Protein AF-I0V340-F1 (afdb_monomer_lite)

pLDDT: mean 71.38, std 25.36, range [27.5, 97.25]

Secondary structure (DSSP, 8-state):
------PPP---TT----------EEEEE---TTSHHHHGGGT-PPPPEEEESHHHHHHHHHHHHHHHTTTSSEEEEE-SPPEEETTTEEEEEEEEEETTT--EEEEEEEEEEE-TTS-EEEEEEEE-

Foldseek 3Di:
DDDDDDDDDDDDPPDDDDDDDDKEKEWAQDDDPPPPPPCVVPVHRDPTDIAITDVSVVVVVVVVCVVQPPVVQWDKDQDDDWDDDPQQKIKTKIFIAGPVPRDTPWIWIWIFHADPVRDTRYIYIGTD

Sequence (128 aa):
MGIGGSATPRREWRDVPALPSMGRVATTVAEPGLFRNTAAHYGVPFPAVEIHGHDALYKRVTRAYEMFVASVEYVFEQSGEVTRHAGSAVALPWVMRSRTDGSVAGRGLEVLTFAPDRRVRTDHEYVG

Radius of gyration: 18.69 Å; chains: 1; bounding box: 71×34×40 Å

Structure (mmCIF, N/CA/C/O backbone):
data_AF-I0V340-F1
#
_entry.id   AF-I0V340-F1
#
loop_
_atom_site.group_PDB
_atom_site.id
_atom_site.type_symbol
_atom_site.label_atom_id
_atom_site.label_alt_id
_atom_site.label_comp_id
_atom_s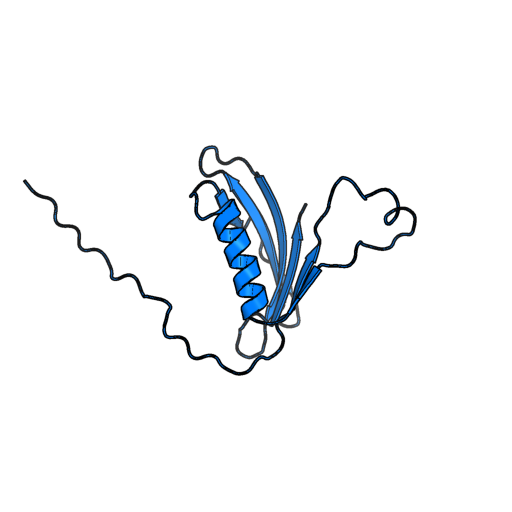ite.label_asym_id
_atom_site.label_entity_id
_atom_site.label_seq_id
_atom_site.pdbx_PDB_ins_code
_atom_site.Cartn_x
_atom_site.Cartn_y
_atom_site.Cartn_z
_atom_site.occupancy
_atom_site.B_iso_or_equiv
_atom_site.auth_seq_id
_atom_site.auth_comp_id
_atom_site.auth_asym_id
_atom_site.auth_atom_id
_atom_site.pdbx_PDB_model_num
ATOM 1 N N . MET A 1 1 ? -45.554 -11.159 4.723 1.00 34.06 1 MET A N 1
ATOM 2 C CA . MET A 1 1 ? -45.127 -12.436 4.108 1.00 34.06 1 MET A CA 1
ATOM 3 C C . MET A 1 1 ? -45.013 -12.174 2.608 1.00 34.06 1 MET A C 1
ATOM 5 O O . MET A 1 1 ? -46.022 -11.802 2.042 1.00 34.06 1 MET A O 1
ATOM 9 N N . GLY A 1 2 ? -43.875 -12.176 1.915 1.00 32.28 2 GLY A N 1
ATOM 10 C CA . GLY A 1 2 ? -42.472 -12.387 2.261 1.00 32.28 2 GLY A CA 1
ATOM 11 C C . GLY A 1 2 ? -41.571 -11.611 1.277 1.00 32.28 2 GLY A C 1
ATOM 12 O O . GLY A 1 2 ? -42.021 -11.158 0.229 1.00 32.28 2 GLY A O 1
ATOM 13 N N . ILE A 1 3 ? -40.318 -11.424 1.681 1.00 35.66 3 ILE A N 1
ATOM 14 C CA . ILE A 1 3 ? -39.214 -10.781 0.955 1.00 35.66 3 ILE A CA 1
ATOM 15 C C . ILE A 1 3 ? -38.627 -11.729 -0.106 1.00 35.66 3 ILE A C 1
ATOM 17 O O . ILE A 1 3 ? -38.478 -12.919 0.156 1.00 35.66 3 ILE A O 1
ATOM 21 N N . GLY A 1 4 ? -38.255 -11.210 -1.278 1.00 27.98 4 GLY A N 1
ATOM 22 C CA . GLY A 1 4 ? -37.565 -11.965 -2.330 1.00 27.98 4 GLY A CA 1
ATOM 23 C C . GLY A 1 4 ? -36.461 -11.123 -2.959 1.00 27.98 4 GLY A C 1
ATOM 24 O O . GLY A 1 4 ? -36.698 -10.421 -3.935 1.00 27.98 4 GLY A O 1
ATOM 25 N N . GLY A 1 5 ? -35.270 -11.151 -2.356 1.00 27.50 5 GLY A N 1
ATOM 26 C CA . GLY A 1 5 ? -34.072 -10.504 -2.887 1.00 27.50 5 GLY A CA 1
ATOM 27 C C . GLY A 1 5 ? -33.441 -11.330 -4.008 1.00 27.50 5 GLY A C 1
ATOM 28 O O . GLY A 1 5 ? -33.242 -12.533 -3.857 1.00 27.50 5 GLY A O 1
ATOM 29 N N . SER A 1 6 ? -33.089 -10.686 -5.120 1.00 32.31 6 SER A N 1
ATOM 30 C CA . SER A 1 6 ? -32.228 -11.278 -6.144 1.00 32.31 6 SER A CA 1
ATOM 31 C C . SER A 1 6 ? -30.772 -10.933 -5.831 1.00 32.31 6 SER A C 1
ATOM 33 O O . SER A 1 6 ? -30.326 -9.806 -6.048 1.00 32.31 6 SER A O 1
ATOM 35 N N . ALA A 1 7 ? -30.039 -11.900 -5.286 1.00 31.27 7 ALA A N 1
ATOM 36 C CA . ALA A 1 7 ? -28.600 -11.810 -5.090 1.00 31.27 7 ALA A CA 1
ATOM 37 C C . ALA A 1 7 ? -27.867 -11.992 -6.431 1.00 31.27 7 ALA A C 1
ATOM 39 O O . ALA A 1 7 ? -28.072 -12.977 -7.138 1.00 31.27 7 ALA A O 1
ATOM 40 N N . THR A 1 8 ? -26.996 -11.044 -6.768 1.00 32.31 8 THR A N 1
ATOM 41 C CA . THR A 1 8 ? -26.046 -11.118 -7.887 1.00 32.31 8 THR A CA 1
ATOM 42 C C . THR A 1 8 ? -25.069 -12.289 -7.678 1.00 32.31 8 THR A C 1
ATOM 44 O O . THR A 1 8 ? -24.545 -12.433 -6.569 1.00 32.31 8 THR A O 1
ATOM 47 N N . PRO A 1 9 ? -24.776 -13.128 -8.691 1.00 32.59 9 PRO A N 1
ATOM 48 C CA . PRO A 1 9 ? -23.906 -14.284 -8.505 1.00 32.59 9 PRO A CA 1
ATOM 49 C C . PRO A 1 9 ? -22.455 -13.861 -8.227 1.00 32.59 9 PRO A C 1
ATOM 51 O O . PRO A 1 9 ? -21.835 -13.101 -8.972 1.00 32.59 9 PRO A O 1
ATOM 54 N N . ARG A 1 10 ? -21.922 -14.387 -7.121 1.00 33.94 10 ARG A N 1
ATOM 55 C CA . ARG A 1 10 ? -20.537 -14.263 -6.660 1.00 33.94 10 ARG A CA 1
ATOM 56 C C . ARG A 1 10 ? -19.625 -14.999 -7.654 1.00 33.94 10 ARG A C 1
ATOM 58 O O . ARG A 1 10 ? -19.684 -16.221 -7.733 1.00 33.94 10 ARG A O 1
ATOM 65 N N . ARG A 1 11 ? -18.793 -14.274 -8.415 1.00 36.53 11 ARG A N 1
ATOM 66 C CA . ARG A 1 11 ? -17.725 -14.881 -9.234 1.00 36.53 11 ARG A CA 1
ATOM 67 C C . ARG A 1 11 ? -16.774 -15.645 -8.313 1.00 36.53 11 ARG A C 1
ATOM 69 O O . ARG A 1 11 ? -16.130 -15.057 -7.447 1.00 36.53 11 ARG A O 1
ATOM 76 N N . GLU A 1 12 ? -16.720 -16.953 -8.500 1.00 35.41 12 GLU A N 1
ATOM 77 C CA . GLU A 1 12 ? -15.766 -17.851 -7.869 1.00 35.41 12 GLU A CA 1
ATOM 78 C C . GLU A 1 12 ? -14.414 -17.705 -8.587 1.00 35.41 12 GLU A C 1
ATOM 80 O O . GLU A 1 12 ? -14.304 -17.911 -9.792 1.00 35.41 12 GLU A O 1
ATOM 85 N N . TRP A 1 13 ? -13.384 -17.263 -7.864 1.00 33.75 13 TRP A N 1
ATOM 86 C CA . TRP A 1 13 ? -12.073 -16.866 -8.403 1.00 33.75 13 TRP A CA 1
ATOM 87 C C . TRP A 1 13 ? -11.137 -18.052 -8.715 1.00 33.75 13 TRP A C 1
ATOM 89 O O . TRP A 1 13 ? -9.920 -17.911 -8.622 1.00 33.75 13 TRP A O 1
ATOM 99 N N . ARG A 1 14 ? -11.673 -19.235 -9.043 1.00 35.75 14 ARG A N 1
ATOM 100 C CA . ARG A 1 14 ? -10.865 -20.465 -9.166 1.00 35.75 14 ARG A CA 1
ATOM 101 C C . ARG A 1 14 ? -10.264 -20.732 -10.549 1.00 35.75 14 ARG A C 1
ATOM 103 O O . ARG A 1 14 ? -9.336 -21.525 -10.627 1.00 35.75 14 ARG A O 1
ATOM 110 N N . ASP A 1 15 ? -10.676 -20.017 -11.595 1.00 31.92 15 ASP A N 1
ATOM 111 C CA . ASP A 1 15 ? -10.326 -20.394 -12.978 1.00 31.92 15 ASP A CA 1
ATOM 112 C C . ASP A 1 15 ? -9.379 -19.417 -13.699 1.00 31.92 15 ASP A C 1
ATOM 114 O O . ASP A 1 15 ? -9.509 -19.182 -14.901 1.00 31.92 15 ASP A O 1
ATOM 118 N N . VAL A 1 16 ? -8.407 -18.823 -12.997 1.00 39.81 16 VAL A N 1
ATOM 119 C CA . VAL A 1 16 ? -7.366 -18.020 -13.667 1.00 39.81 16 VAL A CA 1
ATOM 120 C C . VAL A 1 16 ? -6.162 -18.913 -13.988 1.00 39.81 16 VAL A C 1
ATOM 122 O O . VAL A 1 16 ? -5.490 -19.364 -13.060 1.00 39.81 16 VAL A O 1
ATOM 125 N N . PRO A 1 17 ? -5.844 -19.176 -15.272 1.00 31.88 17 PRO A N 1
ATOM 126 C CA . PRO A 1 17 ? -4.692 -19.996 -15.622 1.00 31.88 17 PRO A CA 1
ATOM 127 C C . PRO A 1 17 ? -3.387 -19.305 -15.202 1.00 31.88 17 PRO A C 1
ATOM 129 O O . PRO A 1 17 ? -3.168 -18.123 -15.487 1.00 31.88 17 PRO A O 1
ATOM 132 N N . ALA A 1 18 ? -2.512 -20.059 -14.533 1.00 40.88 18 ALA A N 1
ATOM 133 C CA . ALA A 1 18 ? -1.169 -19.620 -14.176 1.00 40.88 18 ALA A CA 1
ATOM 134 C C . ALA A 1 18 ? -0.335 -19.401 -15.452 1.00 40.88 18 ALA A C 1
ATOM 136 O O . ALA A 1 18 ? -0.137 -20.319 -16.247 1.00 40.88 18 ALA A O 1
ATOM 137 N N . LEU A 1 19 ? 0.141 -18.171 -15.649 1.00 39.38 19 LEU A N 1
ATOM 138 C CA . LEU A 1 19 ? 1.028 -17.769 -16.746 1.00 39.38 19 LEU A CA 1
ATOM 139 C C . LEU A 1 19 ? 2.433 -17.464 -16.197 1.00 39.38 19 LEU A C 1
ATOM 141 O O . LEU A 1 19 ? 2.552 -17.097 -15.025 1.00 39.38 19 LEU A O 1
ATOM 145 N N . PRO A 1 20 ? 3.495 -17.620 -17.013 1.00 34.53 20 PRO A N 1
ATOM 146 C CA . PRO A 1 20 ? 4.877 -17.664 -16.541 1.00 34.53 20 PRO A CA 1
ATOM 147 C C . PRO A 1 20 ? 5.291 -16.422 -15.745 1.00 34.53 20 PRO A C 1
ATOM 149 O O . PRO A 1 20 ? 4.975 -15.281 -16.087 1.00 34.53 20 PRO A O 1
ATOM 152 N N . SER A 1 21 ? 6.022 -16.683 -14.662 1.00 45.91 21 SER A N 1
ATOM 153 C CA . SER A 1 21 ? 6.502 -15.716 -13.683 1.00 45.91 21 SER A CA 1
ATOM 154 C C . SER A 1 21 ? 7.501 -14.732 -14.295 1.00 45.91 21 SER A C 1
ATOM 156 O O . SER A 1 21 ? 8.679 -15.051 -14.451 1.00 45.91 21 SER A O 1
ATOM 158 N N . MET A 1 22 ? 7.065 -13.504 -14.572 1.00 37.81 22 MET A N 1
ATOM 159 C CA . MET A 1 22 ? 7.974 -12.357 -14.549 1.00 37.81 22 MET A CA 1
ATOM 160 C C . MET A 1 22 ? 7.965 -11.771 -13.137 1.00 37.81 22 MET A C 1
ATOM 162 O O . MET A 1 22 ? 6.895 -11.513 -12.580 1.00 37.81 22 MET A O 1
ATOM 166 N N . GLY A 1 23 ? 9.157 -11.648 -12.546 1.00 36.44 23 GLY A N 1
ATOM 167 C CA . GLY A 1 23 ? 9.371 -11.280 -11.147 1.00 36.44 23 GLY A CA 1
ATOM 168 C C . GLY A 1 23 ? 8.628 -10.004 -10.765 1.00 36.44 23 GLY A C 1
ATOM 169 O O . GLY A 1 23 ? 8.895 -8.932 -11.302 1.00 36.44 23 GLY A O 1
ATOM 170 N N . ARG A 1 24 ? 7.675 -10.148 -9.846 1.00 45.03 24 ARG A N 1
ATOM 171 C CA . ARG A 1 24 ? 7.043 -9.034 -9.140 1.00 45.03 24 ARG A CA 1
ATOM 172 C C . ARG A 1 24 ? 7.787 -8.864 -7.834 1.00 45.03 24 ARG A C 1
ATOM 174 O O . ARG A 1 24 ? 7.961 -9.868 -7.153 1.00 45.03 24 ARG A O 1
ATOM 181 N N . VAL A 1 25 ? 8.202 -7.651 -7.508 1.00 43.50 25 VAL A N 1
ATOM 182 C CA . VAL A 1 25 ? 8.894 -7.350 -6.250 1.00 43.50 25 VAL A CA 1
ATOM 183 C C . VAL A 1 25 ? 7.962 -6.478 -5.426 1.00 43.50 25 VAL A C 1
ATOM 185 O O . VAL A 1 25 ? 7.622 -5.391 -5.888 1.00 43.50 25 VAL A O 1
ATOM 188 N N . ALA A 1 26 ? 7.534 -6.949 -4.253 1.00 45.84 26 ALA A N 1
ATOM 189 C CA . ALA A 1 26 ? 7.058 -6.038 -3.219 1.00 45.84 26 ALA A CA 1
ATOM 190 C C . ALA A 1 26 ? 8.159 -5.812 -2.194 1.00 45.84 26 ALA A C 1
ATOM 192 O O . ALA A 1 26 ? 8.761 -6.775 -1.717 1.00 45.84 26 ALA A O 1
ATOM 193 N N . THR A 1 27 ? 8.404 -4.558 -1.851 1.00 47.34 27 THR A N 1
ATOM 194 C CA . THR A 1 27 ? 9.348 -4.167 -0.813 1.00 47.34 27 THR A CA 1
ATOM 195 C C . THR A 1 27 ? 8.569 -3.540 0.331 1.00 47.34 27 THR A C 1
ATOM 197 O O . THR A 1 27 ? 7.998 -2.470 0.164 1.00 47.34 27 THR A O 1
ATOM 200 N N . THR A 1 28 ? 8.555 -4.179 1.498 1.00 43.56 28 THR A N 1
ATOM 201 C CA . THR A 1 28 ? 7.945 -3.619 2.712 1.00 43.56 28 THR A CA 1
ATOM 202 C C . THR A 1 28 ? 9.034 -3.166 3.668 1.00 43.56 28 THR A C 1
ATOM 204 O O . THR A 1 28 ? 9.864 -3.972 4.101 1.00 43.56 28 THR A O 1
ATOM 207 N N . VAL A 1 29 ? 9.011 -1.890 4.045 1.00 46.62 29 VAL A N 1
ATOM 208 C CA . VAL A 1 29 ? 9.839 -1.362 5.133 1.00 46.62 29 VAL A CA 1
ATOM 209 C C . VAL A 1 29 ? 8.971 -1.291 6.389 1.00 46.62 29 VAL A C 1
ATOM 211 O O . VAL A 1 29 ? 8.107 -0.427 6.509 1.00 46.62 29 VAL A O 1
ATOM 214 N N . ALA A 1 30 ? 9.156 -2.246 7.303 1.00 40.78 30 ALA A N 1
ATOM 215 C CA . ALA A 1 30 ? 8.499 -2.247 8.610 1.00 40.78 30 ALA A CA 1
ATOM 216 C C . ALA A 1 30 ? 9.406 -1.581 9.659 1.00 40.78 30 ALA A C 1
ATOM 218 O O . ALA A 1 30 ? 10.613 -1.807 9.637 1.00 40.78 30 ALA A O 1
ATOM 219 N N . GLU A 1 31 ? 8.837 -0.821 10.601 1.00 42.31 31 GLU A N 1
ATOM 220 C CA . GLU A 1 31 ? 9.537 -0.254 11.768 1.00 42.31 31 GLU A CA 1
ATOM 221 C C . GLU A 1 31 ? 9.260 -1.107 13.026 1.00 42.31 31 GLU A C 1
ATOM 223 O O . GLU A 1 31 ? 8.183 -0.978 13.615 1.00 42.31 31 GLU A O 1
ATOM 228 N N . PRO A 1 32 ? 10.180 -1.980 13.492 1.00 42.53 32 PRO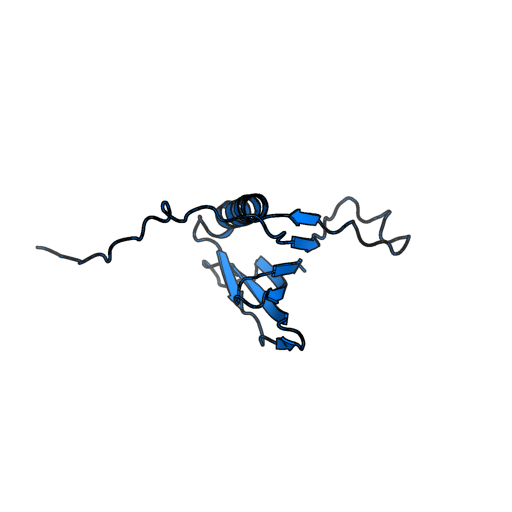 A N 1
ATOM 229 C CA . PRO A 1 32 ? 9.934 -2.808 14.666 1.00 42.53 32 PRO A CA 1
ATOM 230 C C . PRO A 1 32 ? 10.646 -2.235 15.899 1.00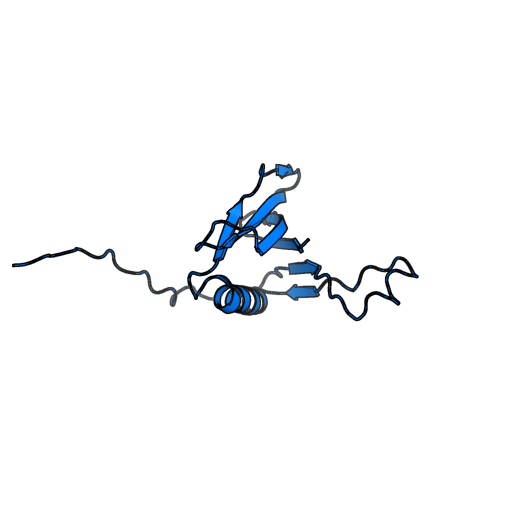 42.53 32 PRO A C 1
ATOM 232 O O . PRO A 1 32 ? 11.872 -2.297 16.053 1.00 42.53 32 PRO A O 1
ATOM 235 N N . GLY A 1 33 ? 9.850 -1.709 16.829 1.00 52.69 33 GLY A N 1
ATOM 236 C CA . GLY A 1 33 ? 10.284 -1.338 18.171 1.00 52.69 33 GLY A CA 1
ATOM 237 C C . GLY A 1 33 ? 10.619 -2.563 19.024 1.00 52.69 33 GLY A C 1
ATOM 238 O O . GLY A 1 33 ? 9.753 -3.073 19.717 1.00 52.69 33 GLY A O 1
ATOM 239 N N . LEU A 1 34 ? 11.875 -3.016 18.962 1.00 37.31 34 LEU A N 1
ATOM 240 C CA . LEU A 1 34 ? 12.657 -3.560 20.095 1.00 37.31 34 LEU A CA 1
ATOM 241 C C . LEU A 1 34 ? 14.137 -3.804 19.719 1.00 37.31 34 LEU A C 1
ATOM 243 O O . LEU A 1 34 ? 14.970 -3.973 20.602 1.00 37.31 34 LEU A O 1
ATOM 247 N N . PHE A 1 35 ? 14.492 -3.746 18.426 1.00 40.62 35 PHE A N 1
ATOM 248 C CA . PHE A 1 35 ? 15.870 -3.935 17.926 1.00 40.62 35 PHE A CA 1
ATOM 249 C C . PHE A 1 35 ? 16.504 -2.653 17.344 1.00 40.62 35 PHE A C 1
ATOM 251 O O . PHE A 1 35 ? 17.508 -2.696 16.637 1.00 40.62 35 PHE A O 1
ATOM 258 N N . ARG A 1 36 ? 15.933 -1.484 17.663 1.00 46.59 36 ARG A N 1
ATOM 259 C CA . ARG A 1 36 ? 16.248 -0.176 17.055 1.00 46.59 36 ARG A CA 1
ATOM 260 C C . ARG A 1 36 ? 17.649 0.378 17.364 1.00 46.59 36 ARG A C 1
ATOM 262 O O . ARG A 1 36 ? 18.065 1.341 16.731 1.00 46.59 36 ARG A O 1
ATOM 26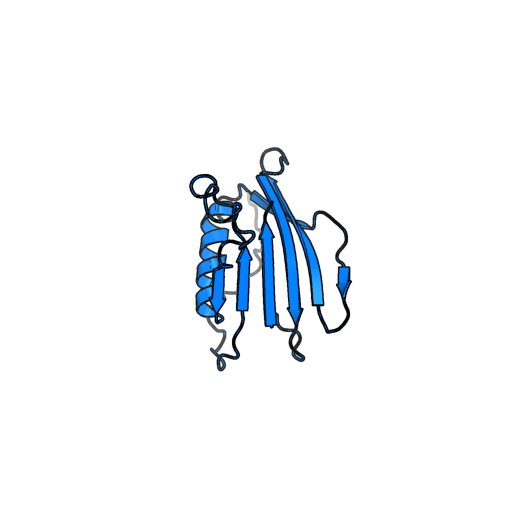9 N N . ASN A 1 37 ? 18.377 -0.184 18.331 1.00 41.66 37 ASN A N 1
ATOM 270 C CA . ASN A 1 37 ? 19.535 0.510 18.908 1.00 41.66 37 ASN A CA 1
ATOM 271 C C . ASN A 1 37 ? 20.874 0.284 18.176 1.00 41.66 37 ASN A C 1
ATOM 273 O O . ASN A 1 37 ? 21.850 0.953 18.488 1.00 41.66 37 ASN A O 1
ATOM 277 N N . THR A 1 38 ? 20.954 -0.622 17.195 1.00 41.97 38 THR A N 1
ATOM 278 C CA . THR A 1 38 ? 22.242 -0.939 16.537 1.00 41.97 38 THR A CA 1
ATOM 279 C C . THR A 1 38 ? 22.323 -0.463 15.083 1.00 41.97 38 THR A C 1
ATOM 281 O O . THR A 1 38 ? 23.376 -0.004 14.659 1.00 41.97 38 THR A O 1
ATOM 284 N N . ALA A 1 39 ? 21.223 -0.493 14.322 1.00 39.38 39 ALA A N 1
ATOM 285 C CA . ALA A 1 39 ? 21.218 -0.119 12.899 1.00 39.38 39 ALA A CA 1
ATOM 286 C C . ALA A 1 39 ? 21.158 1.406 12.663 1.00 39.38 39 ALA A C 1
ATOM 288 O O . ALA A 1 39 ? 21.857 1.935 11.797 1.00 39.38 39 ALA A O 1
ATOM 289 N N . ALA A 1 40 ? 20.405 2.136 13.495 1.00 43.62 40 ALA A N 1
ATOM 290 C CA . ALA A 1 40 ? 20.323 3.598 13.429 1.00 43.62 40 ALA A CA 1
ATOM 291 C C . ALA A 1 40 ? 21.659 4.286 13.773 1.00 43.62 40 ALA A C 1
ATOM 293 O O . ALA A 1 40 ? 21.954 5.353 13.242 1.00 43.62 40 ALA A O 1
ATOM 294 N N . HIS A 1 41 ? 22.494 3.654 14.607 1.00 40.47 41 HIS A N 1
ATOM 295 C CA . HIS A 1 41 ? 23.818 4.164 14.980 1.00 40.47 41 HIS A CA 1
ATOM 296 C C . HIS A 1 41 ? 24.804 4.205 13.795 1.00 40.47 41 HIS A C 1
ATOM 298 O O . HIS A 1 41 ? 25.721 5.020 13.796 1.00 40.47 41 HIS A O 1
ATOM 304 N N . TYR A 1 42 ? 24.590 3.376 12.764 1.00 36.94 42 TYR A N 1
ATOM 305 C CA . TYR A 1 42 ? 25.465 3.273 11.588 1.00 36.94 42 TYR A CA 1
ATOM 306 C C . TYR A 1 42 ? 24.813 3.737 10.276 1.00 36.94 42 TYR A C 1
ATOM 308 O O . TYR A 1 42 ? 25.401 3.560 9.213 1.00 36.94 42 TYR A O 1
ATOM 316 N N . GLY A 1 43 ? 23.613 4.328 10.320 1.00 36.12 43 GLY A N 1
ATOM 317 C CA . GLY A 1 43 ? 22.948 4.860 9.122 1.00 36.12 43 GLY A CA 1
ATOM 318 C C . GLY A 1 43 ? 22.568 3.800 8.080 1.00 36.12 43 GLY A C 1
ATOM 319 O O . GLY A 1 43 ? 22.393 4.133 6.911 1.00 36.12 43 GLY A O 1
ATOM 320 N N . VAL A 1 44 ? 22.442 2.533 8.486 1.00 36.88 44 VAL A N 1
ATOM 321 C CA . VAL A 1 44 ? 22.026 1.435 7.605 1.00 36.88 44 VAL A CA 1
ATOM 322 C C . VAL A 1 44 ? 20.539 1.168 7.854 1.00 36.88 44 VAL A C 1
ATOM 324 O O . VAL A 1 44 ? 20.190 0.744 8.960 1.00 36.88 44 VAL A O 1
ATOM 327 N N . PRO A 1 45 ? 19.640 1.408 6.879 1.00 45.59 45 PRO A N 1
ATOM 328 C CA . PRO A 1 45 ? 18.251 0.984 6.999 1.00 45.59 45 PRO A CA 1
ATOM 329 C C . PRO A 1 45 ? 18.205 -0.535 7.188 1.00 45.59 45 PRO A C 1
ATOM 331 O O . PRO A 1 45 ? 18.921 -1.271 6.505 1.00 45.59 45 PRO A O 1
ATOM 334 N N . PHE A 1 46 ? 17.372 -1.001 8.120 1.00 46.66 46 PHE A N 1
ATOM 335 C CA . PHE A 1 46 ? 17.029 -2.417 8.274 1.00 46.66 46 PHE A CA 1
ATOM 336 C C . PHE A 1 46 ? 16.695 -2.999 6.888 1.00 46.66 46 PHE A C 1
ATOM 338 O O . PHE A 1 46 ? 16.008 -2.309 6.127 1.00 46.66 46 PHE A O 1
ATOM 345 N N . PRO A 1 47 ? 17.200 -4.191 6.507 1.00 58.16 47 PRO A N 1
ATOM 346 C CA . PRO A 1 47 ? 17.046 -4.659 5.139 1.00 58.16 47 PRO A CA 1
ATOM 347 C C . PRO A 1 47 ? 15.561 -4.701 4.802 1.00 58.16 47 PRO A C 1
ATOM 349 O O . PRO A 1 47 ? 14.753 -5.255 5.552 1.00 58.16 47 PRO A O 1
ATOM 352 N N . ALA A 1 48 ? 15.211 -4.056 3.696 1.00 63.22 48 ALA A N 1
ATOM 353 C CA . ALA A 1 48 ? 13.842 -4.022 3.241 1.00 63.22 48 ALA A CA 1
ATOM 354 C C . ALA A 1 48 ? 13.366 -5.463 3.004 1.00 63.22 48 ALA A C 1
ATOM 356 O O . ALA A 1 48 ? 14.102 -6.286 2.453 1.00 63.22 48 ALA A O 1
ATOM 357 N N . VAL A 1 49 ? 12.157 -5.793 3.458 1.00 74.25 49 VAL A N 1
ATOM 358 C CA . VAL A 1 49 ? 11.604 -7.127 3.225 1.00 74.25 49 VAL A CA 1
ATOM 359 C C . VAL A 1 49 ? 11.185 -7.187 1.768 1.00 74.25 49 VAL A C 1
ATOM 361 O O . VAL A 1 49 ? 10.234 -6.518 1.375 1.00 74.25 49 VAL A O 1
ATOM 364 N N . GLU A 1 50 ? 11.892 -7.981 0.973 1.00 82.94 50 GLU A N 1
ATOM 365 C CA . GLU A 1 50 ? 11.550 -8.199 -0.427 1.00 82.94 50 GLU A CA 1
ATOM 366 C C . GLU A 1 50 ? 10.781 -9.504 -0.615 1.00 82.94 50 GLU A C 1
ATOM 368 O O . GLU A 1 50 ? 11.197 -10.577 -0.173 1.00 82.94 50 GLU A O 1
ATOM 373 N N . ILE A 1 51 ? 9.653 -9.415 -1.309 1.00 83.50 51 ILE A N 1
ATOM 374 C CA . ILE A 1 51 ? 8.781 -10.544 -1.607 1.00 83.50 51 ILE A CA 1
ATOM 375 C C . ILE A 1 51 ? 8.643 -10.641 -3.116 1.00 83.50 51 ILE A C 1
ATOM 377 O O . ILE A 1 51 ? 8.174 -9.717 -3.780 1.00 83.50 51 ILE A O 1
ATOM 381 N N . HIS A 1 52 ? 9.063 -11.789 -3.642 1.00 86.12 52 HIS A N 1
ATOM 382 C CA . HIS A 1 52 ? 9.211 -12.007 -5.072 1.00 86.12 52 HIS A CA 1
ATOM 383 C C . HIS A 1 52 ? 8.184 -13.004 -5.605 1.00 86.12 52 HIS A C 1
ATOM 385 O O . HIS A 1 52 ? 8.041 -14.112 -5.091 1.00 86.12 52 HIS A O 1
ATOM 391 N N . GLY A 1 53 ? 7.513 -12.631 -6.691 1.00 85.94 53 GLY A N 1
ATOM 392 C CA . GLY A 1 53 ? 6.583 -13.492 -7.416 1.00 85.94 53 GLY A CA 1
ATOM 393 C C . GLY A 1 53 ? 5.148 -13.449 -6.890 1.00 85.94 53 GLY A C 1
ATOM 394 O O . GLY A 1 53 ? 4.871 -13.124 -5.739 1.00 85.94 53 GLY A O 1
ATOM 395 N N . HIS A 1 54 ? 4.211 -13.781 -7.778 1.00 86.56 54 HIS A N 1
ATOM 396 C CA . HIS A 1 54 ? 2.780 -13.645 -7.514 1.00 86.56 54 HIS A CA 1
ATOM 397 C C . HIS A 1 54 ? 2.318 -14.451 -6.293 1.00 86.56 54 HIS A C 1
ATOM 399 O O . HIS A 1 54 ? 1.605 -13.911 -5.460 1.00 86.56 54 HIS A O 1
ATOM 405 N N . ASP A 1 55 ? 2.745 -15.704 -6.146 1.00 89.62 55 ASP A N 1
ATOM 406 C CA . ASP A 1 55 ? 2.240 -16.571 -5.073 1.00 89.62 55 ASP A CA 1
ATOM 407 C C . ASP A 1 55 ? 2.723 -16.139 -3.688 1.00 89.62 55 ASP A C 1
ATOM 409 O O . ASP A 1 55 ? 1.978 -16.220 -2.709 1.00 89.62 55 ASP A O 1
ATOM 413 N N . ALA A 1 56 ? 3.962 -15.653 -3.593 1.00 81.56 56 ALA A N 1
ATOM 414 C CA . ALA A 1 56 ? 4.498 -15.121 -2.347 1.00 81.56 56 ALA A CA 1
ATOM 415 C C . ALA A 1 56 ? 3.775 -13.823 -1.957 1.00 81.56 56 ALA A C 1
ATOM 417 O O . ALA A 1 56 ? 3.359 -13.671 -0.806 1.00 81.56 56 ALA A O 1
ATOM 418 N N . LEU A 1 57 ? 3.537 -12.936 -2.931 1.00 83.94 57 LEU A N 1
ATOM 419 C CA . LEU A 1 57 ? 2.731 -11.729 -2.738 1.00 83.94 57 LEU A CA 1
ATOM 420 C C . LEU A 1 57 ? 1.297 -12.060 -2.341 1.00 83.94 57 LEU A C 1
ATOM 422 O O . LEU A 1 57 ? 0.770 -11.474 -1.400 1.00 83.94 57 LEU A O 1
ATOM 426 N N . TYR A 1 58 ? 0.684 -13.037 -3.002 1.00 85.69 58 TYR A N 1
ATOM 427 C CA . TYR A 1 58 ? -0.673 -13.472 -2.712 1.00 85.69 58 TYR A CA 1
ATOM 428 C C . TYR A 1 58 ? -0.796 -13.962 -1.269 1.00 85.69 58 TYR A C 1
ATOM 430 O O . TYR A 1 58 ? -1.701 -13.539 -0.556 1.00 85.69 58 TYR A O 1
ATOM 438 N N . LYS A 1 59 ? 0.145 -14.792 -0.799 1.00 86.50 59 LYS A N 1
ATOM 439 C CA . LYS A 1 59 ? 0.182 -15.252 0.599 1.00 86.50 59 LYS A CA 1
ATOM 440 C C . LYS A 1 59 ? 0.344 -14.091 1.578 1.00 86.50 59 LYS A C 1
ATOM 442 O O . LYS A 1 59 ? -0.385 -14.025 2.565 1.00 86.50 59 LYS A O 1
ATOM 447 N N . ARG A 1 60 ? 1.262 -13.162 1.295 1.00 87.25 60 ARG A N 1
ATOM 448 C CA . ARG A 1 60 ? 1.500 -11.972 2.125 1.00 87.25 60 ARG A CA 1
ATOM 449 C C . ARG A 1 60 ? 0.242 -11.106 2.242 1.00 87.25 60 ARG A C 1
ATOM 451 O O . ARG A 1 60 ? -0.184 -10.792 3.350 1.00 87.25 60 ARG A O 1
ATOM 458 N N . VAL A 1 61 ? -0.369 -10.760 1.111 1.00 86.31 61 VAL A N 1
ATOM 459 C CA . VAL A 1 61 ? -1.576 -9.921 1.055 1.00 86.31 61 VAL A CA 1
ATOM 460 C C . VAL A 1 61 ? -2.770 -10.636 1.680 1.00 86.31 61 VAL A C 1
ATOM 462 O O . VAL A 1 61 ? -3.519 -10.017 2.428 1.00 86.31 61 VAL A O 1
ATOM 465 N N . THR A 1 62 ? -2.920 -11.944 1.453 1.00 88.62 62 THR A N 1
ATOM 466 C CA . THR A 1 62 ? -3.968 -12.751 2.102 1.00 88.62 62 THR A CA 1
ATOM 467 C C . THR A 1 62 ? -3.825 -12.703 3.618 1.00 88.62 62 THR A C 1
ATOM 469 O O . THR A 1 62 ? -4.808 -12.472 4.314 1.00 88.62 62 THR A O 1
ATOM 472 N N . ARG A 1 63 ? -2.599 -12.826 4.142 1.00 85.00 63 ARG A N 1
ATOM 473 C CA . ARG A 1 63 ? -2.360 -12.733 5.584 1.00 85.00 63 ARG A CA 1
ATOM 474 C C . ARG A 1 63 ? -2.733 -11.359 6.148 1.00 85.00 63 ARG A C 1
ATOM 476 O O . ARG A 1 63 ? -3.374 -11.297 7.192 1.00 85.00 63 ARG A O 1
ATOM 483 N N . ALA A 1 64 ? -2.375 -10.273 5.463 1.00 83.12 64 ALA A N 1
ATOM 484 C CA . ALA A 1 64 ? -2.773 -8.923 5.867 1.00 83.12 64 ALA A CA 1
ATOM 485 C C . ALA A 1 64 ? -4.302 -8.735 5.810 1.00 83.12 64 ALA A C 1
ATOM 487 O O . ALA A 1 64 ? -4.896 -8.185 6.736 1.00 83.12 64 ALA A O 1
ATOM 488 N N . TYR A 1 65 ? -4.953 -9.252 4.765 1.00 89.31 65 TYR A N 1
ATOM 489 C CA . TYR A 1 65 ? -6.409 -9.246 4.637 1.00 89.31 65 TYR A CA 1
ATOM 490 C C . TYR A 1 65 ? -7.083 -9.980 5.802 1.00 89.31 65 TYR A C 1
ATOM 492 O O . TYR A 1 65 ? -7.990 -9.431 6.420 1.00 89.31 65 TYR A O 1
ATOM 500 N N . GLU A 1 66 ? -6.631 -11.190 6.135 1.00 88.94 66 GLU A N 1
ATOM 501 C CA . GLU A 1 66 ? -7.158 -11.970 7.260 1.00 88.94 66 GLU A CA 1
ATOM 502 C C . GLU A 1 66 ? -6.996 -11.244 8.597 1.00 88.94 66 GLU A C 1
ATOM 504 O O . GLU A 1 66 ? -7.909 -11.270 9.418 1.00 88.94 66 GLU A O 1
ATOM 509 N N . MET A 1 67 ? -5.850 -10.590 8.807 1.00 82.06 67 MET A N 1
ATOM 510 C CA . MET A 1 67 ? -5.542 -9.890 10.054 1.00 82.06 67 MET A CA 1
ATOM 511 C C . MET A 1 67 ? -6.350 -8.606 10.242 1.00 82.06 67 MET A C 1
ATOM 513 O O . MET A 1 67 ? -6.740 -8.312 11.367 1.00 82.06 67 MET A O 1
ATOM 517 N N . PHE A 1 68 ? -6.579 -7.837 9.174 1.00 85.75 68 PHE A N 1
ATOM 518 C CA . PHE A 1 68 ? -7.088 -6.468 9.306 1.00 85.75 68 PHE A CA 1
ATOM 519 C C . PHE A 1 68 ? -8.453 -6.230 8.646 1.00 85.75 68 PHE A C 1
ATOM 521 O O . PHE A 1 68 ? -9.203 -5.363 9.080 1.00 85.75 68 PHE A O 1
ATOM 528 N N . VAL A 1 69 ? -8.812 -6.976 7.600 1.00 90.69 69 VAL A N 1
ATOM 529 C CA . VAL A 1 69 ? -9.999 -6.671 6.776 1.00 90.69 69 VAL A CA 1
ATOM 530 C C . VAL A 1 69 ? -11.090 -7.732 6.905 1.00 90.69 69 VAL A C 1
ATOM 532 O O . VAL A 1 69 ? -12.272 -7.393 6.912 1.00 90.69 69 VAL A O 1
ATOM 535 N N . ALA A 1 70 ? -10.729 -9.013 7.023 1.00 92.44 70 ALA A N 1
ATOM 536 C CA . ALA A 1 70 ? -11.682 -10.124 7.032 1.00 92.44 70 ALA A CA 1
ATOM 537 C C . ALA A 1 70 ? -12.689 -10.052 8.191 1.00 92.44 70 ALA A C 1
ATOM 539 O O . ALA A 1 70 ? -13.843 -10.444 8.024 1.00 92.44 70 ALA A O 1
ATOM 540 N N . SER A 1 71 ? -12.270 -9.512 9.340 1.00 89.38 71 SER A N 1
ATOM 541 C CA . SER A 1 71 ? -13.122 -9.271 10.511 1.00 89.38 71 SER A CA 1
ATOM 542 C C . SER A 1 71 ? -14.083 -8.090 10.347 1.00 89.38 71 SER A C 1
ATOM 544 O O . SER A 1 71 ? -14.826 -7.800 11.277 1.00 89.38 71 SER A O 1
ATOM 546 N N . VAL A 1 72 ? -14.054 -7.393 9.202 1.00 88.75 72 VAL A N 1
ATOM 547 C CA . VAL A 1 72 ? -14.731 -6.112 8.936 1.00 88.75 72 VAL A CA 1
ATOM 548 C C . VAL A 1 72 ? -14.406 -5.005 9.947 1.00 88.75 72 VAL A C 1
ATOM 550 O O . VAL A 1 72 ? -15.139 -4.023 10.040 1.00 88.75 72 VAL A O 1
ATOM 553 N N . GLU A 1 73 ? -13.300 -5.134 10.680 1.00 92.25 73 GLU A N 1
ATOM 554 C CA . GLU A 1 73 ? -12.868 -4.150 11.673 1.00 92.25 73 GLU A CA 1
ATOM 555 C C . GLU A 1 73 ? -12.211 -2.936 11.018 1.00 92.25 73 GLU A C 1
ATOM 557 O O . GLU A 1 73 ? -12.531 -1.800 11.368 1.00 92.25 73 GLU A O 1
ATOM 562 N N . TYR A 1 74 ? -11.355 -3.158 10.017 1.00 95.25 74 TYR A N 1
ATOM 563 C CA . TYR A 1 74 ? -10.655 -2.081 9.328 1.00 95.25 74 TYR A CA 1
ATOM 564 C C . TYR A 1 74 ? -10.990 -1.996 7.837 1.00 95.25 74 TYR A C 1
ATOM 566 O O . TYR A 1 74 ? -11.491 -2.924 7.192 1.00 95.25 74 TYR A O 1
ATOM 574 N N . VAL A 1 75 ? -10.709 -0.826 7.273 1.00 96.38 75 VAL A N 1
ATOM 575 C CA . VAL A 1 75 ? -10.706 -0.552 5.836 1.00 96.38 75 VAL A CA 1
ATOM 576 C C . VAL A 1 75 ? -9.447 0.217 5.470 1.00 96.38 75 VAL A C 1
ATOM 578 O O . VAL A 1 75 ? -9.014 1.085 6.219 1.00 96.38 75 VAL A O 1
ATOM 581 N N . PHE A 1 76 ? -8.864 -0.095 4.316 1.00 94.75 76 PHE A N 1
ATOM 582 C CA . PHE A 1 76 ? -7.794 0.703 3.729 1.00 94.75 76 PHE A CA 1
ATOM 583 C C . PHE A 1 76 ? -8.403 1.709 2.754 1.00 94.75 76 PHE A C 1
ATOM 585 O O . PHE A 1 76 ? -9.166 1.334 1.863 1.00 94.75 76 PHE A O 1
ATOM 592 N N . GLU A 1 77 ? -8.075 2.982 2.934 1.00 96.31 77 GLU A N 1
ATOM 593 C CA . GLU A 1 77 ? -8.610 4.105 2.167 1.00 96.31 77 GLU A CA 1
ATOM 594 C C . GLU A 1 77 ? -7.469 4.975 1.646 1.00 96.31 77 GLU A C 1
ATOM 596 O O . GLU A 1 77 ? -6.454 5.154 2.319 1.00 96.31 77 GLU A O 1
ATOM 601 N N . GLN A 1 78 ? -7.656 5.570 0.470 1.00 97.06 78 GLN A N 1
ATOM 602 C CA . GLN A 1 78 ? -6.787 6.642 -0.004 1.00 97.06 78 GLN A CA 1
ATOM 603 C C . GLN A 1 78 ? -6.908 7.842 0.947 1.00 97.06 78 GLN A C 1
ATOM 605 O O . GLN A 1 78 ? -8.010 8.328 1.199 1.00 97.06 78 GLN A O 1
ATOM 610 N N . SER A 1 79 ? -5.781 8.333 1.460 1.00 95.62 79 SER A N 1
ATOM 611 C CA . SER A 1 79 ? -5.753 9.394 2.479 1.00 95.62 79 SER A CA 1
ATOM 612 C C . SER A 1 79 ? -5.325 10.766 1.954 1.00 95.6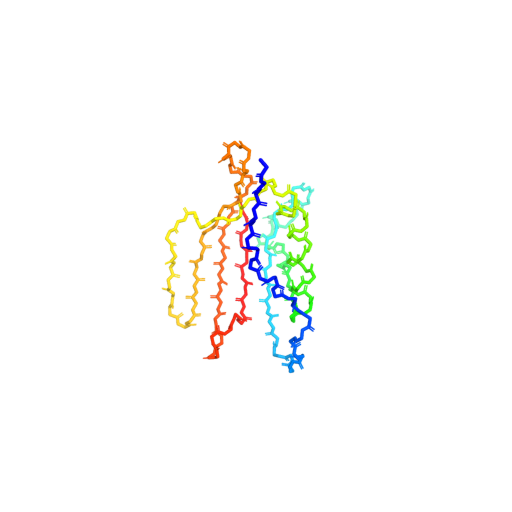2 79 SER A C 1
ATOM 614 O O . SER A 1 79 ? -5.381 11.748 2.692 1.00 95.62 79 SER A O 1
ATOM 616 N N . GLY A 1 80 ? -4.922 10.853 0.685 1.00 94.62 80 GLY A N 1
ATOM 617 C CA . GLY A 1 80 ? -4.430 12.079 0.058 1.00 94.62 80 GLY A CA 1
ATOM 618 C C . GLY A 1 80 ? -4.388 11.988 -1.465 1.00 94.62 80 GLY A C 1
ATOM 619 O O . GLY A 1 80 ? -4.939 11.060 -2.055 1.00 94.62 80 GLY A O 1
ATOM 620 N N . GLU A 1 81 ? -3.754 12.960 -2.114 1.00 96.81 81 GLU A N 1
ATOM 621 C CA . GLU A 1 81 ? -3.645 13.004 -3.575 1.00 96.81 81 GLU A CA 1
ATOM 622 C C . GLU A 1 81 ? -2.794 11.847 -4.122 1.00 96.81 81 GLU A C 1
ATOM 624 O O . GLU A 1 81 ? -1.714 11.547 -3.613 1.00 96.81 81 GLU A O 1
ATOM 629 N N . VAL A 1 82 ? -3.277 11.212 -5.193 1.00 96.94 82 VAL A N 1
ATOM 630 C CA . VAL A 1 82 ? -2.503 10.212 -5.935 1.00 96.94 82 VAL A CA 1
ATOM 631 C C . VAL A 1 82 ? -1.588 10.927 -6.910 1.00 96.94 82 VAL A C 1
ATOM 633 O O . VAL A 1 82 ? -2.058 11.578 -7.843 1.00 96.94 82 VAL A O 1
ATOM 636 N N . THR A 1 83 ? -0.281 10.747 -6.749 1.00 96.81 83 THR A N 1
ATOM 637 C CA . THR A 1 83 ? 0.701 11.361 -7.645 1.00 96.81 83 THR A CA 1
ATOM 638 C C . THR A 1 83 ? 1.101 10.382 -8.739 1.00 96.81 83 THR A C 1
ATOM 640 O O . THR A 1 83 ? 1.527 9.259 -8.470 1.00 96.81 83 THR A O 1
ATOM 643 N N . ARG A 1 84 ? 0.990 10.807 -10.000 1.00 94.94 84 ARG A N 1
ATOM 644 C CA . ARG A 1 84 ? 1.575 10.087 -11.138 1.00 94.94 84 ARG A CA 1
ATOM 645 C C . ARG A 1 84 ? 2.973 10.626 -11.400 1.00 94.94 84 ARG A C 1
ATOM 647 O O . ARG A 1 84 ? 3.149 11.830 -11.564 1.00 94.94 84 ARG A O 1
ATOM 654 N N . HIS A 1 85 ? 3.944 9.732 -11.496 1.00 90.25 85 HIS A N 1
ATOM 655 C CA . HIS A 1 85 ? 5.323 10.075 -11.820 1.00 90.25 85 HIS A CA 1
ATOM 656 C C . HIS A 1 85 ? 5.663 9.682 -13.262 1.00 90.25 85 HIS A C 1
ATOM 658 O O . HIS A 1 85 ? 4.950 8.911 -13.914 1.00 90.25 85 HIS A O 1
ATOM 664 N N . ALA A 1 86 ? 6.783 10.204 -13.765 1.00 83.75 86 ALA A N 1
ATOM 665 C CA . ALA A 1 86 ? 7.369 9.721 -15.009 1.00 83.75 86 ALA A CA 1
ATOM 666 C C . ALA A 1 86 ? 7.652 8.205 -14.921 1.00 83.75 86 ALA A C 1
ATOM 668 O O . ALA A 1 86 ? 7.904 7.675 -13.841 1.00 83.75 86 ALA A O 1
ATOM 669 N N . GLY A 1 87 ? 7.621 7.497 -16.054 1.00 78.06 87 GLY A N 1
ATOM 670 C CA . GLY A 1 87 ? 7.998 6.077 -16.089 1.00 78.06 87 GLY A CA 1
ATOM 671 C C . GLY A 1 87 ? 6.967 5.107 -15.496 1.00 78.06 87 GLY A C 1
ATOM 672 O O . GLY A 1 87 ? 7.346 4.098 -14.911 1.00 78.06 87 GLY A O 1
ATOM 673 N N . SER A 1 88 ? 5.671 5.384 -15.677 1.00 87.69 88 SER A N 1
ATOM 674 C CA . SER A 1 88 ? 4.561 4.508 -15.258 1.00 87.69 88 SER A CA 1
ATOM 675 C C . SER A 1 88 ? 4.550 4.194 -13.758 1.00 87.69 88 SER A C 1
ATOM 677 O O . SER A 1 88 ? 4.178 3.088 -13.371 1.00 87.69 88 SER A O 1
ATOM 679 N N . ALA A 1 89 ? 4.955 5.150 -12.920 1.00 93.31 89 ALA A N 1
ATOM 680 C CA . ALA A 1 89 ? 4.914 5.022 -11.468 1.00 93.31 89 ALA A CA 1
ATOM 681 C C . ALA A 1 89 ? 3.765 5.841 -10.855 1.00 93.31 89 ALA A C 1
ATOM 683 O O . ALA A 1 89 ? 3.394 6.904 -11.363 1.00 93.31 89 ALA A O 1
ATOM 684 N N . VAL A 1 90 ? 3.193 5.334 -9.765 1.00 96.56 90 VAL A N 1
ATOM 685 C CA . VAL A 1 90 ? 2.098 5.951 -9.011 1.00 96.56 90 VAL A CA 1
ATOM 686 C C . VAL A 1 90 ? 2.429 5.898 -7.527 1.00 96.56 90 VAL A C 1
ATOM 688 O O . VAL A 1 90 ? 2.707 4.824 -7.008 1.00 96.56 90 VAL A O 1
ATOM 691 N N . ALA A 1 91 ? 2.356 7.043 -6.856 1.00 95.88 91 ALA A N 1
ATOM 692 C CA . ALA A 1 91 ? 2.436 7.149 -5.407 1.00 95.88 91 ALA A CA 1
ATOM 693 C C . ALA A 1 91 ? 1.025 7.343 -4.827 1.00 95.88 91 ALA A C 1
ATOM 695 O O . ALA A 1 91 ? 0.307 8.272 -5.213 1.00 95.88 91 ALA A O 1
ATOM 696 N N . LEU A 1 92 ? 0.624 6.445 -3.928 1.00 96.75 92 LEU A N 1
ATOM 697 C CA . LEU A 1 92 ? -0.706 6.360 -3.330 1.00 96.75 92 LEU A CA 1
ATOM 698 C C . LEU A 1 92 ? -0.595 6.428 -1.798 1.00 96.75 92 LEU A C 1
ATOM 700 O O . LEU A 1 92 ? -0.218 5.436 -1.170 1.00 96.75 92 LEU A O 1
ATOM 704 N N . PRO A 1 93 ? -0.917 7.571 -1.173 1.00 96.62 93 PRO A N 1
ATOM 705 C CA . PRO A 1 93 ? -1.016 7.650 0.277 1.00 96.62 93 PRO A CA 1
ATOM 706 C C . PRO A 1 93 ? -2.284 6.936 0.755 1.00 96.62 93 PRO A C 1
ATOM 708 O O . PRO A 1 93 ? -3.366 7.105 0.179 1.00 96.62 93 PRO A O 1
ATOM 711 N N . TRP A 1 94 ? -2.162 6.160 1.827 1.00 96.00 94 TRP A N 1
ATOM 712 C CA . TRP A 1 94 ? -3.267 5.390 2.386 1.00 96.00 94 TRP A CA 1
ATOM 713 C C . TRP A 1 94 ? -3.356 5.506 3.908 1.00 96.00 94 TRP A C 1
ATOM 715 O O . TRP A 1 94 ? -2.391 5.847 4.596 1.00 96.00 94 TRP A O 1
ATOM 725 N N . VAL A 1 95 ? -4.548 5.239 4.438 1.00 96.50 95 VAL A N 1
ATOM 726 C CA . VAL A 1 95 ? -4.811 5.014 5.864 1.00 96.50 95 VAL A CA 1
ATOM 727 C C . VAL A 1 95 ? -5.585 3.717 6.044 1.00 96.50 95 VAL A C 1
ATOM 729 O O . VAL A 1 95 ? -6.475 3.405 5.259 1.00 96.50 95 VAL A O 1
ATOM 732 N N . MET A 1 96 ? -5.261 2.977 7.097 1.00 95.19 96 MET A N 1
ATOM 733 C CA . MET A 1 96 ? -6.098 1.918 7.638 1.00 95.19 96 MET A CA 1
ATOM 734 C C . MET A 1 96 ? -6.990 2.538 8.713 1.00 95.19 96 MET A C 1
ATOM 736 O O . MET A 1 96 ? -6.499 3.023 9.736 1.00 95.19 96 MET A O 1
ATOM 740 N N . ARG A 1 97 ? -8.297 2.560 8.469 1.00 97.25 97 ARG A N 1
ATOM 741 C CA . ARG A 1 97 ? -9.298 3.186 9.329 1.00 97.25 97 ARG A CA 1
ATOM 742 C C . ARG A 1 97 ? -10.166 2.132 10.004 1.00 97.25 97 ARG A C 1
ATOM 744 O O . ARG A 1 97 ? -10.626 1.200 9.348 1.00 97.25 97 ARG A O 1
ATOM 751 N N . SER A 1 98 ? -10.412 2.295 11.300 1.00 95.75 98 SER A N 1
ATOM 752 C CA . SER A 1 98 ? -11.418 1.535 12.044 1.00 95.75 98 SER A CA 1
ATOM 753 C C . SER A 1 98 ? -12.806 1.845 11.494 1.00 95.75 98 SER A C 1
ATOM 755 O O . SER A 1 98 ? -13.203 3.006 11.377 1.00 95.75 98 SER A O 1
ATOM 757 N N . ARG A 1 99 ? -13.568 0.805 11.164 1.00 94.62 99 ARG A N 1
ATOM 758 C CA . ARG A 1 99 ? -14.962 0.936 10.722 1.00 94.62 99 ARG A CA 1
ATOM 759 C C . ARG A 1 99 ? -15.912 1.247 11.877 1.00 94.62 99 ARG A C 1
ATOM 761 O O . ARG A 1 99 ? -17.002 1.750 11.627 1.00 94.62 99 ARG A O 1
ATOM 768 N N . THR A 1 100 ? -15.504 0.964 13.112 1.00 95.62 100 THR A N 1
ATOM 769 C CA . THR A 1 100 ? -16.324 1.163 14.313 1.00 95.62 100 THR A CA 1
ATOM 770 C C . THR A 1 100 ? -16.448 2.639 14.679 1.00 95.62 100 THR A C 1
ATOM 772 O O . THR A 1 100 ? -17.539 3.105 14.990 1.00 95.62 100 THR A O 1
ATOM 775 N N . ASP A 1 101 ? -15.338 3.377 14.642 1.00 95.38 101 ASP A N 1
ATOM 776 C CA . ASP A 1 101 ? -15.259 4.755 15.148 1.00 95.38 101 ASP A CA 1
ATOM 777 C C . ASP A 1 101 ? -14.562 5.733 14.189 1.00 95.38 101 ASP A C 1
ATOM 779 O O . ASP A 1 101 ? -14.460 6.925 14.475 1.00 95.38 101 ASP A O 1
ATOM 783 N N . GLY A 1 102 ? -14.083 5.256 13.038 1.00 96.06 102 GLY A N 1
ATOM 784 C CA . GLY A 1 102 ? -13.393 6.084 12.056 1.00 96.06 102 GLY A CA 1
ATOM 785 C C . GLY A 1 102 ? -11.966 6.472 12.449 1.00 96.06 102 GLY A C 1
ATOM 786 O O . GLY A 1 102 ? -11.349 7.260 11.726 1.00 96.06 102 GLY A O 1
ATOM 787 N N . SER A 1 103 ? -11.419 5.948 13.549 1.00 96.06 103 SER A N 1
ATOM 788 C CA . SER A 1 103 ? -10.047 6.238 13.975 1.00 96.06 103 SER A CA 1
ATOM 789 C C . SER A 1 103 ? -9.012 5.666 12.995 1.00 96.06 103 SER A C 1
ATOM 791 O O . SER A 1 103 ? -9.248 4.661 12.322 1.00 96.06 103 SER A O 1
ATOM 793 N N . VAL A 1 104 ? -7.859 6.329 12.870 1.00 95.19 104 VAL A N 1
ATOM 794 C CA . VAL A 1 104 ? -6.754 5.864 12.016 1.00 95.19 104 VAL A CA 1
ATOM 795 C C . VAL A 1 104 ? -5.881 4.909 12.824 1.00 95.19 104 VAL A C 1
ATOM 797 O O . VAL A 1 104 ? -5.234 5.328 13.780 1.00 95.19 104 VAL A O 1
ATOM 800 N N . ALA A 1 105 ? -5.859 3.640 12.423 1.00 91.88 105 ALA A N 1
ATOM 801 C CA . ALA A 1 105 ? -5.074 2.576 13.051 1.00 91.88 105 ALA A CA 1
ATOM 802 C C . ALA A 1 105 ? -3.715 2.350 12.363 1.00 91.88 105 ALA A C 1
ATOM 804 O O . ALA A 1 105 ? -2.815 1.752 12.944 1.00 91.88 105 ALA A O 1
ATOM 805 N N . GLY A 1 106 ? -3.554 2.840 11.132 1.00 88.25 106 GLY A N 1
ATOM 806 C CA . GLY A 1 106 ? -2.294 2.808 10.394 1.00 88.25 106 GLY A CA 1
ATOM 807 C C . GLY A 1 106 ? -2.320 3.757 9.203 1.00 88.25 106 GLY A C 1
ATOM 808 O O . GLY A 1 106 ? -3.388 4.182 8.759 1.00 88.25 106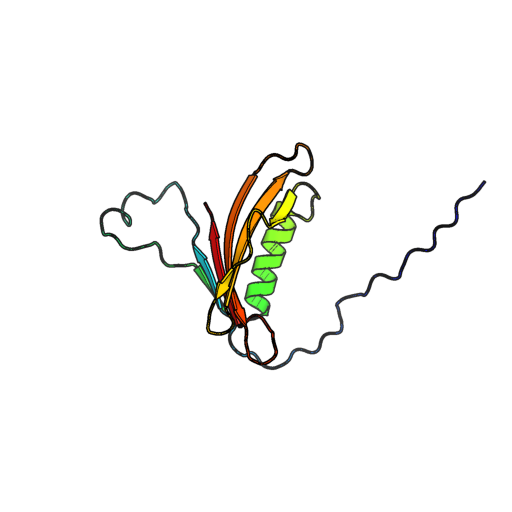 GLY A O 1
ATOM 809 N N . ARG A 1 107 ? -1.149 4.104 8.680 1.00 92.81 107 ARG A N 1
ATOM 810 C CA . ARG A 1 107 ? -0.999 4.953 7.496 1.00 92.81 107 ARG A CA 1
ATOM 811 C C . ARG A 1 107 ? 0.270 4.589 6.748 1.00 92.81 107 ARG A C 1
ATOM 813 O O . ARG A 1 107 ? 1.209 4.046 7.329 1.00 92.81 107 ARG A O 1
ATOM 820 N N . GLY A 1 108 ? 0.315 4.955 5.480 1.00 88.62 108 GLY A N 1
ATOM 821 C CA . GLY A 1 108 ? 1.504 4.729 4.687 1.00 88.62 108 GLY A CA 1
ATOM 822 C C . GLY A 1 108 ? 1.443 5.345 3.305 1.00 88.62 108 GLY A C 1
ATOM 823 O O . GLY A 1 108 ? 0.508 6.070 2.949 1.00 88.62 108 GLY A O 1
ATOM 824 N N . LEU A 1 109 ? 2.482 5.043 2.543 1.00 92.12 109 LEU A N 1
ATOM 825 C CA . LEU A 1 109 ? 2.618 5.365 1.138 1.00 92.12 109 LEU A CA 1
ATOM 826 C C . LEU A 1 109 ? 2.907 4.076 0.380 1.00 92.12 109 LEU A C 1
ATOM 828 O O . LEU A 1 109 ? 3.815 3.333 0.742 1.00 92.12 109 LEU A O 1
ATOM 832 N N . GLU A 1 110 ? 2.157 3.856 -0.688 1.00 93.31 110 GLU A N 1
ATOM 833 C CA . GLU A 1 110 ? 2.422 2.804 -1.658 1.00 93.31 110 GLU A CA 1
ATOM 834 C C . GLU A 1 110 ? 3.016 3.426 -2.924 1.00 93.31 110 GLU A C 1
ATOM 836 O O . GLU A 1 110 ? 2.452 4.383 -3.462 1.00 93.31 110 GLU A O 1
ATOM 841 N N . VAL A 1 111 ? 4.143 2.908 -3.414 1.00 94.56 111 VAL A N 1
ATOM 842 C CA . VAL A 1 111 ? 4.739 3.334 -4.688 1.00 94.56 111 VAL A CA 1
ATOM 843 C C . VAL A 1 111 ? 4.715 2.170 -5.670 1.00 94.56 111 VAL A C 1
ATOM 845 O O . VAL A 1 111 ? 5.572 1.290 -5.660 1.00 94.56 111 VAL A O 1
ATOM 848 N N . LEU A 1 112 ? 3.737 2.208 -6.571 1.00 94.69 112 LEU A N 1
ATOM 849 C CA . LEU A 1 112 ? 3.528 1.189 -7.591 1.00 94.69 112 LEU A CA 1
ATOM 850 C C . LEU A 1 112 ? 4.240 1.569 -8.884 1.00 94.69 112 LEU A C 1
ATOM 852 O O . LEU A 1 112 ? 4.092 2.690 -9.373 1.00 94.69 112 LEU A O 1
ATOM 856 N N . THR A 1 113 ? 4.915 0.612 -9.514 1.00 94.62 113 THR A N 1
ATOM 857 C CA . THR A 1 113 ? 5.315 0.724 -10.924 1.00 94.62 113 THR A CA 1
ATOM 858 C C . THR A 1 113 ? 4.516 -0.245 -11.776 1.00 94.62 113 THR A C 1
ATOM 860 O O . THR A 1 113 ? 4.116 -1.314 -11.316 1.00 94.62 113 THR A O 1
ATOM 863 N N . PHE A 1 114 ? 4.283 0.106 -13.039 1.00 92.31 114 PHE A N 1
ATOM 864 C CA . PHE A 1 114 ? 3.490 -0.713 -13.952 1.00 92.31 114 PHE A CA 1
ATOM 865 C C . PHE A 1 114 ? 4.312 -1.183 -15.154 1.00 92.31 114 PHE A C 1
ATOM 867 O O . PHE A 1 114 ? 5.084 -0.429 -15.747 1.00 92.31 114 PHE A O 1
ATOM 874 N N . ALA A 1 115 ? 4.123 -2.447 -15.527 1.00 90.69 115 ALA A N 1
ATOM 875 C CA . ALA A 1 115 ? 4.619 -3.002 -16.778 1.00 90.69 115 ALA A CA 1
ATOM 876 C C . ALA A 1 115 ? 3.801 -2.468 -17.979 1.00 90.69 115 ALA A C 1
ATOM 878 O O . ALA A 1 115 ? 2.701 -1.936 -17.791 1.00 90.69 115 ALA A O 1
ATOM 879 N N . PRO A 1 116 ? 4.294 -2.610 -19.227 1.00 91.88 116 PRO A N 1
ATOM 880 C CA . PRO A 1 116 ? 3.581 -2.140 -20.422 1.00 91.88 116 PRO A CA 1
ATOM 881 C C . PRO A 1 116 ? 2.170 -2.727 -20.597 1.00 91.88 116 PRO A C 1
ATOM 883 O O . PRO A 1 116 ? 1.300 -2.081 -21.174 1.00 91.88 116 PRO A O 1
ATOM 886 N N . ASP A 1 117 ? 1.917 -3.920 -20.053 1.00 92.62 117 ASP A N 1
ATOM 887 C CA . ASP A 1 117 ? 0.602 -4.576 -20.027 1.00 92.62 117 ASP A CA 1
ATOM 888 C C . ASP A 1 117 ? -0.337 -4.036 -18.927 1.00 92.62 117 ASP A C 1
ATOM 890 O O . ASP A 1 117 ? -1.409 -4.594 -18.686 1.00 92.62 117 ASP A O 1
ATOM 894 N N . ARG A 1 118 ? 0.056 -2.937 -18.269 1.00 87.62 118 ARG A N 1
ATOM 895 C CA . ARG A 1 118 ? -0.658 -2.251 -17.182 1.00 87.62 118 ARG A CA 1
ATOM 896 C C . ARG A 1 118 ? -0.815 -3.078 -15.906 1.00 87.62 118 ARG A C 1
ATOM 898 O O . ARG A 1 118 ? -1.639 -2.739 -15.059 1.00 87.62 118 ARG A O 1
ATOM 905 N N . ARG A 1 119 ? -0.020 -4.135 -15.721 1.00 90.38 119 ARG A N 1
ATOM 906 C CA . ARG A 1 119 ? 0.054 -4.861 -14.446 1.00 90.38 119 ARG A CA 1
ATOM 907 C C . ARG A 1 119 ? 1.086 -4.230 -13.518 1.00 90.38 119 ARG A C 1
ATOM 909 O O . ARG A 1 119 ? 2.105 -3.724 -13.978 1.00 90.38 119 ARG A O 1
ATOM 916 N N . VAL A 1 120 ? 0.842 -4.310 -12.208 1.00 90.81 120 VAL A N 1
ATOM 917 C CA . VAL A 1 120 ? 1.825 -3.911 -11.186 1.00 90.81 120 VAL A CA 1
ATOM 918 C C . VAL A 1 120 ? 3.100 -4.740 -11.357 1.00 90.81 120 VAL A C 1
ATOM 920 O O . VAL A 1 120 ? 3.054 -5.974 -11.317 1.00 90.81 120 VAL A O 1
ATOM 923 N N . ARG A 1 121 ? 4.221 -4.056 -11.570 1.00 92.31 121 ARG A N 1
ATOM 924 C CA . ARG A 1 121 ? 5.562 -4.627 -11.696 1.00 92.31 121 ARG A CA 1
ATOM 925 C C . ARG A 1 121 ? 6.278 -4.624 -10.349 1.00 92.31 121 ARG A C 1
ATOM 927 O O . ARG A 1 121 ? 6.806 -5.662 -9.958 1.00 92.31 121 ARG A O 1
ATOM 934 N N . THR A 1 122 ? 6.263 -3.489 -9.655 1.00 91.38 122 THR A N 1
ATOM 935 C CA . THR A 1 122 ? 6.750 -3.374 -8.277 1.00 91.38 122 THR A CA 1
ATOM 936 C C . THR A 1 122 ? 5.750 -2.638 -7.403 1.00 91.38 122 THR A C 1
ATOM 938 O O . THR A 1 122 ? 4.957 -1.839 -7.903 1.00 91.38 122 THR A O 1
ATOM 941 N N . ASP A 1 123 ? 5.806 -2.959 -6.122 1.00 90.38 123 ASP A N 1
ATOM 942 C CA . ASP A 1 123 ? 5.002 -2.430 -5.025 1.00 90.38 123 ASP A CA 1
ATOM 943 C C . ASP A 1 123 ? 5.998 -2.101 -3.899 1.00 90.38 123 ASP A C 1
ATOM 945 O O . ASP A 1 123 ? 6.850 -2.918 -3.550 1.00 90.38 123 ASP A O 1
ATOM 949 N N . HIS A 1 124 ? 6.032 -0.854 -3.451 1.00 90.06 124 HIS A N 1
ATOM 950 C CA . HIS A 1 124 ? 6.982 -0.391 -2.446 1.00 90.06 124 HIS A CA 1
ATOM 951 C C . HIS A 1 124 ? 6.193 0.304 -1.346 1.00 90.06 124 HIS A C 1
ATOM 953 O O . HIS A 1 124 ? 5.744 1.443 -1.500 1.00 90.06 124 HIS A O 1
ATOM 959 N N . GLU A 1 125 ? 6.071 -0.397 -0.226 1.00 85.75 125 GLU A N 1
ATOM 960 C CA . GLU A 1 125 ? 5.249 -0.000 0.901 1.00 85.75 125 GLU A CA 1
ATOM 961 C C . GLU A 1 125 ? 6.108 0.653 1.990 1.00 85.75 125 GLU A C 1
ATOM 963 O O . GLU A 1 125 ? 7.054 0.055 2.524 1.00 85.75 125 GLU A O 1
ATOM 968 N N . TYR A 1 126 ? 5.724 1.875 2.357 1.00 85.19 126 TYR A N 1
ATOM 969 C CA . TYR A 1 126 ? 6.289 2.644 3.460 1.00 85.19 126 TYR A CA 1
ATOM 970 C C . TYR A 1 126 ? 5.204 2.866 4.518 1.00 85.19 126 TYR A C 1
ATOM 972 O O . TYR A 1 126 ? 4.236 3.582 4.264 1.00 85.19 126 TYR A O 1
ATOM 980 N N . VAL A 1 127 ? 5.361 2.275 5.703 1.00 81.12 127 VAL A N 1
ATOM 981 C CA . VAL A 1 127 ? 4.399 2.380 6.819 1.00 81.12 127 VAL A CA 1
ATOM 982 C C . VAL A 1 127 ? 4.940 3.334 7.892 1.00 81.12 127 VAL A C 1
ATOM 984 O O . VAL A 1 127 ? 6.136 3.295 8.184 1.00 81.12 127 VAL A O 1
ATOM 987 N N . GLY A 1 128 ? 4.088 4.174 8.500 1.00 63.12 128 GLY A N 1
ATOM 988 C CA . GLY A 1 128 ? 4.481 5.105 9.578 1.00 63.12 128 GLY A CA 1
ATOM 989 C C . GLY A 1 128 ? 3.335 5.621 10.441 1.00 63.12 128 GLY A C 1
ATOM 990 O O . GLY A 1 128 ? 2.282 4.955 10.498 1.00 63.12 128 GLY A O 1
#

Organism: NCBI:txid882086

InterPro domains:
  IPR032710 NTF2-like domain superfamily [SSF54427] (14-127)